Protein AF-A0A925EY69-F1 (afdb_monomer_lite)

Structure (mmCIF, N/CA/C/O backbone):
data_AF-A0A925EY69-F1
#
_entry.id   AF-A0A925EY69-F1
#
loop_
_atom_site.group_PDB
_atom_site.id
_atom_site.type_symbol
_atom_site.label_atom_id
_atom_site.label_alt_id
_atom_site.label_comp_id
_atom_site.label_asym_id
_atom_site.label_entity_id
_atom_site.label_seq_id
_atom_site.pdbx_PDB_ins_code
_atom_site.Cartn_x
_atom_site.Cartn_y
_atom_site.Cartn_z
_atom_site.occupancy
_atom_site.B_iso_or_equiv
_atom_site.auth_seq_id
_atom_site.auth_comp_id
_atom_site.auth_asym_id
_atom_site.auth_atom_id
_atom_site.pdbx_PDB_model_num
ATOM 1 N N . MET A 1 1 ? -0.470 14.391 1.756 1.00 40.06 1 MET A N 1
ATOM 2 C CA . MET A 1 1 ? -1.929 14.458 1.560 1.00 40.06 1 MET A CA 1
ATOM 3 C C . MET A 1 1 ? -2.396 13.038 1.772 1.00 40.06 1 MET A C 1
ATOM 5 O O . MET A 1 1 ? -1.881 12.191 1.065 1.00 40.06 1 MET A O 1
ATOM 9 N N . ALA A 1 2 ? -3.178 12.777 2.815 1.00 42.28 2 ALA A N 1
ATOM 10 C CA . ALA A 1 2 ? -3.787 11.469 3.024 1.00 42.28 2 ALA A CA 1
ATOM 11 C C . ALA A 1 2 ? -5.254 11.635 2.643 1.00 42.28 2 ALA A C 1
ATOM 13 O O . ALA A 1 2 ? -5.931 12.496 3.214 1.00 42.28 2 ALA A O 1
ATOM 14 N N . SER A 1 3 ? -5.700 10.907 1.630 1.00 53.66 3 SER A N 1
ATOM 15 C CA . SER A 1 3 ? -7.123 10.791 1.329 1.00 53.66 3 SER A CA 1
ATOM 16 C C . SER A 1 3 ? -7.769 9.851 2.361 1.00 53.66 3 SER A C 1
ATOM 18 O O . SER A 1 3 ? -7.092 9.045 2.991 1.00 53.66 3 SER A O 1
ATOM 20 N N . SER A 1 4 ? -9.059 10.007 2.633 1.00 53.12 4 SER A N 1
ATOM 21 C CA . SER A 1 4 ? -9.845 9.099 3.479 1.00 53.12 4 SER A CA 1
ATOM 22 C C . SER A 1 4 ? -11.202 8.978 2.818 1.00 53.12 4 SER A C 1
ATOM 24 O O . SER A 1 4 ? -11.806 9.993 2.464 1.00 53.12 4 SER A O 1
ATOM 26 N N . HIS A 1 5 ? -11.681 7.753 2.632 1.00 63.19 5 HIS A N 1
ATOM 27 C CA . HIS A 1 5 ? -12.993 7.509 2.044 1.00 63.19 5 HIS A CA 1
ATOM 28 C C . HIS A 1 5 ? -14.056 7.218 3.105 1.00 63.19 5 HIS A C 1
ATOM 30 O O . HIS A 1 5 ? -15.149 6.739 2.798 1.00 63.19 5 HIS A O 1
ATOM 36 N N . ARG A 1 6 ? -13.778 7.576 4.364 1.00 59.41 6 ARG A N 1
ATOM 37 C CA . ARG A 1 6 ? -14.709 7.464 5.496 1.00 59.41 6 ARG A CA 1
ATOM 38 C C . ARG A 1 6 ? -16.044 8.193 5.280 1.00 59.41 6 ARG A C 1
ATOM 40 O O . ARG A 1 6 ? -16.983 7.995 6.045 1.00 59.41 6 ARG A O 1
ATOM 47 N N . GLU A 1 7 ? -16.144 9.029 4.249 1.00 57.53 7 GLU A N 1
ATOM 48 C CA . GLU A 1 7 ? -17.393 9.643 3.792 1.00 57.53 7 GLU A CA 1
ATOM 49 C C . GLU A 1 7 ? -18.408 8.619 3.241 1.00 57.53 7 GLU A C 1
ATOM 51 O O . GLU A 1 7 ? -19.610 8.887 3.244 1.00 57.53 7 GLU A O 1
ATOM 56 N N . ALA A 1 8 ? -17.969 7.422 2.830 1.00 56.50 8 ALA A N 1
ATOM 57 C CA . ALA A 1 8 ? -18.862 6.337 2.437 1.00 56.50 8 ALA A CA 1
ATOM 58 C C . ALA A 1 8 ? -19.514 5.670 3.674 1.00 56.50 8 ALA A C 1
ATOM 60 O O . ALA A 1 8 ? -18.802 5.192 4.564 1.00 56.50 8 ALA A O 1
ATOM 61 N N . PRO A 1 9 ? -20.859 5.540 3.731 1.00 55.47 9 PRO A N 1
ATOM 62 C CA . PRO A 1 9 ? -21.576 5.053 4.915 1.00 55.47 9 PRO A CA 1
ATOM 63 C C . PRO A 1 9 ? -21.107 3.691 5.443 1.00 55.47 9 PRO A C 1
ATOM 65 O O . PRO A 1 9 ? -21.063 3.494 6.655 1.00 55.47 9 PRO A O 1
ATOM 68 N N . LEU A 1 10 ? -20.721 2.771 4.552 1.00 59.50 10 LEU A N 1
ATOM 69 C CA . LEU A 1 10 ? -20.286 1.416 4.913 1.00 59.50 10 LEU A CA 1
ATOM 70 C C . LEU A 1 10 ? -18.878 1.369 5.526 1.00 59.50 10 LEU A C 1
ATOM 72 O O . LEU A 1 10 ? -18.624 0.522 6.372 1.00 59.50 10 LEU A O 1
ATOM 76 N N . ILE A 1 11 ? -17.992 2.290 5.140 1.00 61.44 11 ILE A N 1
ATOM 77 C CA . ILE A 1 11 ? -16.601 2.345 5.622 1.00 61.44 11 ILE A CA 1
ATOM 78 C C . ILE A 1 11 ? -16.483 3.238 6.863 1.00 61.44 11 ILE A C 1
ATOM 80 O O . ILE A 1 11 ? -15.606 3.044 7.697 1.00 61.44 11 ILE A O 1
ATOM 84 N N . SER A 1 12 ? -17.433 4.160 7.066 1.00 62.97 12 SER A N 1
ATOM 85 C CA . SER A 1 12 ? -17.482 5.023 8.255 1.00 62.97 12 SER A CA 1
ATOM 86 C C . SER A 1 12 ? -17.460 4.266 9.593 1.00 62.97 12 SER A C 1
ATOM 88 O O . SER A 1 12 ? -16.951 4.789 10.585 1.00 62.97 12 SER A O 1
ATOM 90 N N . SER A 1 13 ? -18.002 3.041 9.606 1.00 68.94 13 SER A N 1
ATOM 91 C CA . SER A 1 13 ? -18.093 2.161 10.779 1.00 68.94 13 SER A CA 1
ATOM 92 C C . SER A 1 13 ? -17.028 1.054 10.805 1.00 68.94 13 SER A C 1
ATOM 94 O O . SER A 1 13 ? -16.978 0.305 11.777 1.00 68.94 13 SER A O 1
ATOM 96 N N . ASP A 1 14 ? -16.181 0.960 9.773 1.00 77.38 14 ASP A N 1
ATOM 97 C CA . ASP A 1 14 ? -15.084 -0.008 9.661 1.00 77.38 14 ASP A CA 1
ATOM 98 C C . ASP A 1 14 ? -13.768 0.722 9.318 1.00 77.38 14 ASP A C 1
ATOM 100 O O . ASP A 1 14 ? -13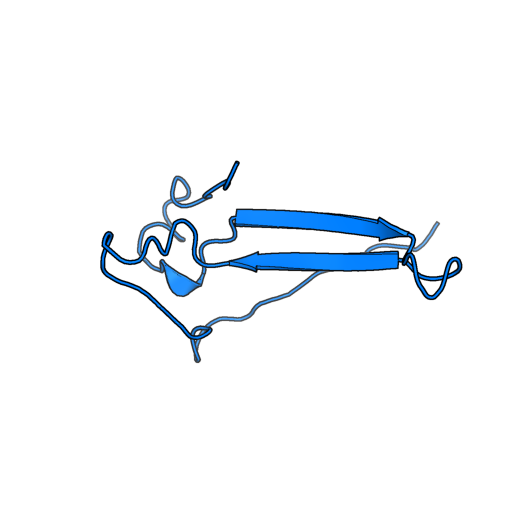.332 0.745 8.165 1.00 77.38 14 ASP A O 1
ATOM 104 N N . PRO A 1 15 ? -13.133 1.378 10.309 1.00 75.62 15 PRO A N 1
ATOM 105 C CA . PRO A 1 15 ? -11.959 2.225 10.080 1.00 75.62 15 PRO A CA 1
ATOM 106 C C . PRO A 1 15 ? -10.747 1.454 9.536 1.00 75.62 15 PRO A C 1
ATOM 108 O O . PRO A 1 15 ? -9.883 2.045 8.895 1.00 75.62 15 PRO A O 1
ATOM 111 N N . LEU A 1 16 ? -10.689 0.138 9.756 1.00 82.69 16 LEU A N 1
ATOM 112 C CA . LEU A 1 16 ? -9.632 -0.730 9.237 1.00 82.69 16 LEU A CA 1
ATOM 113 C C . LEU A 1 16 ? -9.776 -0.989 7.727 1.00 82.69 16 LEU A C 1
ATOM 115 O O . LEU A 1 16 ? -8.806 -1.388 7.078 1.00 82.69 16 LEU A O 1
ATOM 119 N N . ALA A 1 17 ? -10.968 -0.765 7.167 1.00 83.69 17 ALA A N 1
ATOM 120 C CA . ALA A 1 17 ? -11.255 -0.873 5.740 1.00 83.69 17 ALA A CA 1
ATOM 121 C C . ALA A 1 17 ? -11.095 0.465 4.994 1.00 83.69 17 ALA A C 1
ATOM 123 O O . ALA A 1 17 ? -11.285 0.507 3.778 1.00 83.69 17 ALA A O 1
ATOM 124 N N . ASP A 1 18 ? -10.754 1.558 5.690 1.00 81.00 18 ASP A N 1
ATOM 125 C CA . ASP A 1 18 ? -10.616 2.881 5.077 1.00 81.00 18 ASP A CA 1
ATOM 126 C C . ASP A 1 18 ? -9.374 2.940 4.182 1.00 81.00 18 ASP A C 1
ATOM 128 O O . ASP A 1 18 ? -8.241 3.029 4.660 1.00 81.00 18 ASP A O 1
ATOM 132 N N . ASN A 1 19 ? -9.599 2.850 2.870 1.00 80.69 19 ASN A N 1
ATOM 133 C CA . ASN A 1 19 ? -8.579 3.055 1.850 1.00 80.69 19 ASN A CA 1
ATOM 134 C C . ASN A 1 19 ? -8.284 4.550 1.719 1.00 80.69 19 ASN A C 1
ATOM 136 O O . ASN A 1 19 ? -9.197 5.370 1.606 1.00 80.69 19 ASN A O 1
ATOM 140 N N . THR A 1 20 ? -7.001 4.891 1.706 1.00 79.94 20 THR A N 1
ATOM 141 C CA . THR A 1 20 ? -6.560 6.277 1.612 1.00 79.94 20 THR A CA 1
ATOM 142 C C . THR A 1 20 ? -6.174 6.618 0.187 1.00 79.94 20 THR A C 1
ATOM 144 O O . THR A 1 20 ? -6.905 7.320 -0.510 1.00 79.94 20 THR A O 1
ATOM 147 N N . ASP A 1 21 ? -5.040 6.081 -0.251 1.00 83.25 21 ASP A N 1
ATOM 148 C CA . ASP A 1 21 ? -4.401 6.405 -1.512 1.00 83.25 21 ASP A CA 1
ATOM 149 C C . ASP A 1 21 ? -3.899 5.134 -2.216 1.00 83.25 21 ASP A C 1
ATOM 151 O O . ASP A 1 21 ? -3.389 4.197 -1.590 1.00 83.25 21 ASP A O 1
ATOM 155 N N . LEU A 1 22 ? -4.001 5.135 -3.546 1.00 87.62 22 LEU A N 1
ATOM 156 C CA . LEU A 1 22 ? -3.409 4.138 -4.435 1.00 87.62 22 LEU A CA 1
ATOM 157 C C . LEU A 1 22 ? -2.317 4.808 -5.274 1.00 87.62 22 LEU A C 1
ATOM 159 O O . LEU A 1 22 ? -2.567 5.803 -5.954 1.00 87.62 22 LEU A O 1
ATOM 163 N N . TYR A 1 23 ? -1.121 4.229 -5.275 1.00 90.56 23 TYR A N 1
ATOM 164 C CA . TYR A 1 23 ? -0.006 4.656 -6.114 1.00 90.56 23 TYR A CA 1
ATOM 165 C C . TYR A 1 23 ? 0.323 3.562 -7.118 1.00 90.56 23 TYR A C 1
ATOM 167 O O . TYR A 1 23 ? 0.457 2.399 -6.746 1.00 90.56 23 TYR A O 1
ATOM 175 N N . ALA A 1 24 ? 0.504 3.943 -8.379 1.00 94.56 24 ALA A N 1
ATOM 176 C CA . ALA A 1 24 ? 0.970 3.055 -9.433 1.00 94.56 24 ALA A CA 1
ATOM 177 C C . ALA A 1 24 ? 2.053 3.770 -10.241 1.00 94.56 24 ALA A C 1
ATOM 179 O O . ALA A 1 24 ? 1.834 4.863 -10.764 1.00 94.56 24 ALA A O 1
ATOM 180 N N . PHE A 1 25 ? 3.239 3.177 -10.314 1.00 95.31 25 PHE A N 1
ATOM 181 C CA . PHE A 1 25 ? 4.376 3.756 -11.023 1.00 95.31 25 PHE A CA 1
ATOM 182 C C . PHE A 1 25 ? 5.293 2.659 -11.559 1.00 95.31 25 PHE A C 1
ATOM 184 O O . PHE A 1 25 ? 5.304 1.535 -11.059 1.00 95.31 25 PHE A O 1
ATOM 191 N N . ARG A 1 26 ? 6.079 2.979 -12.589 1.00 96.56 26 ARG A N 1
ATOM 192 C CA . ARG A 1 26 ? 7.118 2.070 -13.084 1.00 96.56 26 ARG A CA 1
ATOM 193 C C . ARG A 1 26 ? 8.136 1.810 -11.976 1.00 96.56 26 ARG A C 1
ATOM 195 O O . ARG A 1 26 ? 8.648 2.768 -11.400 1.00 96.56 26 ARG A O 1
ATOM 202 N N . SER A 1 27 ? 8.435 0.542 -11.707 1.00 96.31 27 SER A N 1
ATOM 203 C CA . SER A 1 27 ? 9.379 0.175 -10.655 1.00 96.31 27 SER A CA 1
ATOM 204 C C . SER A 1 27 ? 10.759 0.799 -10.931 1.00 96.31 27 SER A C 1
ATOM 206 O O . SER A 1 27 ? 11.271 0.673 -12.048 1.00 96.31 27 SER A O 1
ATOM 208 N N . PRO A 1 28 ? 11.365 1.491 -9.947 1.00 95.38 28 PRO A N 1
ATOM 209 C CA . PRO A 1 28 ? 12.680 2.109 -10.106 1.00 95.38 28 PRO A CA 1
ATOM 210 C C . PRO A 1 28 ? 13.800 1.066 -10.206 1.00 95.38 28 PRO A C 1
ATOM 212 O O . PRO A 1 28 ? 14.817 1.328 -10.845 1.00 95.38 28 PRO A O 1
ATOM 215 N N . ASP A 1 29 ? 13.591 -0.115 -9.618 1.00 96.00 29 ASP A N 1
ATOM 216 C CA . ASP A 1 29 ? 14.586 -1.187 -9.557 1.00 96.00 29 ASP A CA 1
ATOM 217 C C . ASP A 1 29 ? 14.446 -2.157 -10.742 1.00 96.00 29 ASP A C 1
ATOM 219 O O . ASP A 1 29 ? 15.427 -2.758 -11.181 1.00 96.00 29 ASP A O 1
ATOM 223 N N . ILE A 1 30 ? 13.223 -2.307 -11.273 1.00 96.56 30 ILE A N 1
ATOM 224 C CA . ILE A 1 30 ? 12.898 -3.196 -12.399 1.00 96.56 30 ILE A CA 1
ATOM 225 C C . ILE A 1 30 ? 11.999 -2.447 -13.401 1.00 96.56 30 ILE A C 1
ATOM 227 O O . ILE A 1 30 ? 10.774 -2.539 -13.318 1.00 96.56 30 ILE A O 1
ATOM 231 N N . PRO A 1 31 ? 12.572 -1.720 -14.375 1.00 95.31 31 PRO A N 1
ATOM 232 C CA . PRO A 1 31 ? 11.817 -0.809 -15.244 1.00 95.31 31 PRO A CA 1
ATOM 233 C C . PRO A 1 31 ? 10.710 -1.441 -16.106 1.00 95.31 31 PRO A C 1
ATOM 235 O O . PRO A 1 31 ? 9.824 -0.723 -16.570 1.00 95.31 31 PRO A O 1
ATOM 238 N N . ASP A 1 32 ? 10.733 -2.759 -16.305 1.00 96.81 32 ASP A N 1
ATOM 239 C CA . ASP A 1 32 ? 9.708 -3.497 -17.057 1.00 96.81 32 ASP A CA 1
ATOM 240 C C . ASP A 1 32 ? 8.500 -3.909 -16.191 1.00 96.81 32 ASP A C 1
ATOM 242 O O . ASP A 1 32 ? 7.569 -4.545 -16.682 1.00 96.81 32 ASP A O 1
ATOM 246 N N . MET A 1 33 ? 8.487 -3.549 -14.903 1.00 96.31 33 MET A N 1
ATOM 247 C CA . MET A 1 33 ? 7.388 -3.830 -13.975 1.00 96.31 33 MET A CA 1
ATOM 248 C C . MET A 1 33 ? 6.702 -2.549 -13.492 1.00 96.31 33 MET A C 1
ATOM 250 O O . MET A 1 33 ? 7.305 -1.475 -13.412 1.00 96.31 33 MET A O 1
ATOM 254 N N . ILE A 1 34 ? 5.431 -2.679 -13.110 1.00 95.62 34 ILE A N 1
ATOM 255 C CA . ILE A 1 34 ? 4.681 -1.646 -12.391 1.00 95.62 34 ILE A CA 1
ATOM 256 C C . ILE A 1 34 ? 4.631 -2.021 -10.910 1.00 95.62 34 ILE A C 1
ATOM 258 O O . ILE A 1 34 ? 4.246 -3.135 -10.55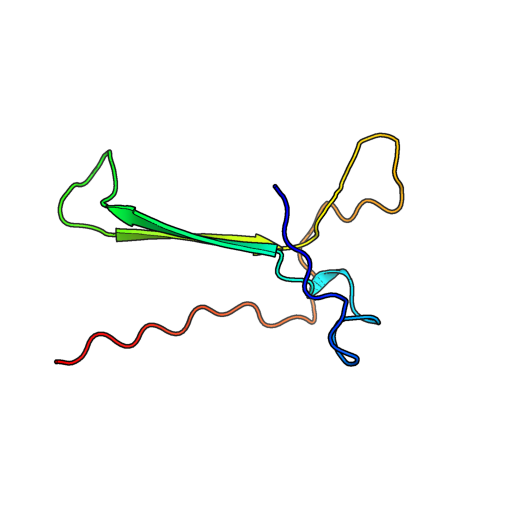9 1.00 95.62 34 ILE A O 1
ATOM 262 N N . THR A 1 35 ? 4.997 -1.078 -10.048 1.00 95.62 35 THR A N 1
ATOM 263 C CA . THR A 1 35 ? 4.787 -1.162 -8.603 1.00 95.62 35 THR A CA 1
ATOM 264 C C . THR A 1 35 ? 3.448 -0.526 -8.272 1.00 95.62 35 THR A C 1
ATOM 266 O O . THR A 1 35 ? 3.197 0.620 -8.650 1.00 95.62 35 THR A O 1
ATOM 269 N N . ILE A 1 36 ? 2.605 -1.262 -7.548 1.00 94.75 36 ILE A N 1
ATOM 270 C CA . ILE A 1 36 ? 1.317 -0.780 -7.048 1.00 94.75 36 ILE A CA 1
ATOM 271 C C . ILE A 1 36 ? 1.342 -0.820 -5.521 1.00 94.75 36 ILE A C 1
ATOM 273 O O . ILE A 1 36 ? 1.728 -1.829 -4.933 1.00 94.75 36 ILE A O 1
ATOM 277 N N . ILE A 1 37 ? 0.934 0.277 -4.885 1.00 92.81 37 ILE A N 1
ATOM 278 C CA . ILE A 1 37 ? 0.864 0.425 -3.429 1.00 92.81 37 ILE A CA 1
ATOM 279 C C . ILE A 1 37 ? -0.532 0.926 -3.078 1.00 92.81 37 ILE A C 1
ATOM 281 O O . ILE A 1 37 ? -0.931 1.986 -3.555 1.00 92.81 37 ILE A O 1
ATOM 285 N N . ALA A 1 38 ? -1.254 0.182 -2.242 1.00 90.81 38 ALA A N 1
ATOM 286 C CA . ALA A 1 38 ? -2.539 0.592 -1.689 1.00 90.81 38 ALA A CA 1
ATOM 287 C C . ALA A 1 38 ? -2.387 0.841 -0.188 1.00 90.81 38 ALA A C 1
ATOM 289 O O . ALA A 1 38 ? -1.969 -0.052 0.552 1.00 90.81 38 ALA A O 1
ATOM 290 N N . ASN A 1 39 ? -2.733 2.048 0.244 1.00 87.56 39 ASN A N 1
ATOM 291 C CA . ASN A 1 39 ? -2.667 2.450 1.637 1.00 87.56 39 ASN A CA 1
ATOM 292 C C . ASN A 1 39 ? -4.049 2.356 2.287 1.00 87.56 39 ASN A C 1
ATOM 294 O O . ASN A 1 39 ? -5.069 2.693 1.686 1.00 87.56 39 ASN A O 1
ATOM 298 N N . TYR A 1 40 ? -4.058 1.933 3.545 1.00 85.19 40 TYR A N 1
ATOM 299 C CA . TYR A 1 40 ? -5.251 1.810 4.373 1.00 85.19 40 TYR A CA 1
ATOM 300 C C . TYR A 1 40 ? -4.960 2.410 5.744 1.00 85.19 40 TYR A C 1
ATOM 302 O O . TYR A 1 40 ? -3.792 2.496 6.121 1.00 85.19 40 TYR A O 1
ATOM 310 N N . ILE A 1 41 ? -6.009 2.786 6.477 1.00 82.12 41 ILE A N 1
ATOM 311 C CA . ILE A 1 41 ? -5.920 3.344 7.835 1.00 82.12 41 ILE A CA 1
ATOM 312 C C . ILE A 1 41 ? -5.240 4.734 7.810 1.00 82.12 41 ILE A C 1
ATOM 314 O O . ILE A 1 41 ? -4.041 4.868 8.066 1.00 82.12 41 ILE A O 1
ATOM 318 N N . PRO A 1 42 ? -5.975 5.808 7.461 1.00 74.81 42 PRO A N 1
ATOM 319 C CA . PRO A 1 42 ? -5.412 7.155 7.433 1.00 74.81 42 PRO A CA 1
ATOM 320 C C . PRO A 1 42 ? -5.066 7.679 8.826 1.00 74.81 42 PRO A C 1
ATOM 322 O O . PRO A 1 42 ? -5.705 7.350 9.819 1.00 74.81 42 PRO A O 1
ATOM 325 N N . ALA A 1 43 ? -4.141 8.641 8.849 1.00 66.50 43 ALA A N 1
ATOM 326 C CA . ALA A 1 43 ? -3.955 9.574 9.960 1.00 66.50 43 ALA A CA 1
ATOM 327 C C . ALA A 1 43 ? -3.569 8.952 11.321 1.00 66.50 43 ALA A C 1
ATOM 329 O O . ALA A 1 43 ? -3.929 9.507 12.359 1.00 66.50 43 ALA A O 1
ATOM 330 N N . GLU A 1 44 ? -2.746 7.896 11.321 1.00 67.56 44 GLU A N 1
ATOM 331 C CA . GLU A 1 44 ? -2.081 7.348 12.519 1.00 67.56 44 GLU A CA 1
ATOM 332 C C . GLU A 1 44 ? -0.994 8.287 13.081 1.00 67.56 44 GLU A C 1
ATOM 334 O O . GLU A 1 44 ? 0.203 7.984 13.123 1.00 67.56 44 GLU A O 1
ATOM 339 N N . LEU A 1 45 ? -1.386 9.498 13.477 1.00 65.50 45 LEU A N 1
ATOM 340 C CA . LEU A 1 45 ? -0.481 10.410 14.162 1.00 65.50 45 LEU A CA 1
ATOM 341 C C . LEU A 1 45 ? -0.180 9.857 15.565 1.00 65.50 45 LEU A C 1
ATOM 343 O O . LEU A 1 45 ? -1.105 9.459 16.270 1.00 65.50 45 LEU A O 1
ATOM 347 N N . PRO A 1 46 ? 1.075 9.918 16.054 1.00 61.94 46 PRO A N 1
ATOM 348 C CA . PRO A 1 46 ? 1.451 9.327 17.344 1.00 61.94 46 PRO A CA 1
ATOM 349 C C . PRO A 1 46 ? 0.606 9.783 18.547 1.00 61.94 46 PRO A C 1
ATOM 351 O O . PRO A 1 46 ? 0.501 9.065 19.535 1.00 61.94 46 PRO A O 1
ATOM 354 N N . PHE A 1 47 ? 0.014 10.979 18.472 1.00 69.12 47 PHE A N 1
ATOM 355 C CA . PHE A 1 47 ? -0.835 11.576 19.509 1.00 69.12 47 PHE A CA 1
ATOM 356 C C . PHE A 1 47 ? -2.339 11.548 19.176 1.00 69.12 47 PHE A C 1
ATOM 358 O O . PHE A 1 47 ? -3.152 11.950 20.007 1.00 69.12 47 PHE A O 1
ATOM 365 N N . GLY A 1 48 ? -2.717 11.120 17.969 1.00 62.88 48 GLY A N 1
ATOM 366 C CA . GLY A 1 48 ? -4.098 11.033 17.502 1.00 62.88 48 GLY A C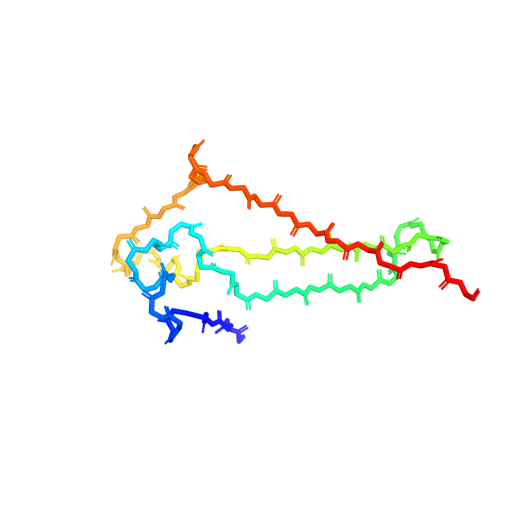A 1
ATOM 367 C C . GLY A 1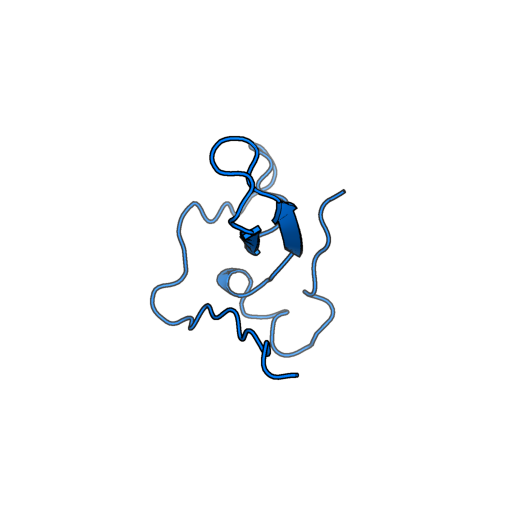 48 ? -4.582 9.593 17.577 1.00 62.88 48 GLY A C 1
ATOM 368 O O . GLY A 1 48 ? -4.519 8.876 16.593 1.00 62.88 48 GLY A O 1
ATOM 369 N N . GLY A 1 49 ? -5.022 9.148 18.754 1.00 63.84 49 GLY A N 1
ATOM 370 C CA . GLY A 1 49 ? -5.634 7.824 18.882 1.00 63.84 49 GLY A CA 1
ATOM 371 C C . GLY A 1 49 ? -7.040 7.761 18.260 1.00 63.84 49 GLY A C 1
ATOM 372 O O . GLY A 1 49 ? -7.664 8.809 18.065 1.00 63.84 49 GLY A O 1
ATOM 373 N N . PRO A 1 50 ? -7.595 6.553 18.046 1.00 60.84 50 PRO A N 1
ATOM 374 C CA . PRO A 1 50 ? -6.958 5.234 18.154 1.00 60.84 50 PRO A CA 1
ATOM 375 C C . PRO A 1 50 ? -6.037 4.924 16.958 1.00 60.84 50 PRO A C 1
ATOM 377 O O . PRO A 1 50 ? -6.411 5.168 15.818 1.00 60.84 50 PRO A O 1
ATOM 380 N N . ASN A 1 51 ? -4.859 4.354 17.235 1.00 67.44 51 ASN A N 1
ATOM 381 C CA . ASN A 1 51 ? -3.963 3.818 16.206 1.00 67.44 51 ASN A CA 1
ATOM 382 C C . ASN A 1 51 ? -4.261 2.329 15.998 1.00 67.44 51 ASN A C 1
ATOM 384 O O . ASN A 1 51 ? -4.407 1.572 16.963 1.00 67.44 51 ASN A O 1
ATOM 388 N N . TYR A 1 52 ? -4.320 1.925 14.743 1.00 70.81 52 TYR A N 1
ATOM 389 C CA . TYR A 1 52 ? -4.539 0.577 14.266 1.00 70.81 52 TYR A CA 1
ATOM 390 C C . TYR A 1 52 ? -3.302 0.087 13.501 1.00 70.81 52 TYR A C 1
ATOM 392 O O . TYR A 1 52 ? -3.251 0.084 12.276 1.00 70.81 52 TYR A O 1
ATOM 400 N N . TYR A 1 53 ? -2.315 -0.417 14.238 1.00 69.31 53 TYR A N 1
ATOM 401 C CA . TYR A 1 53 ? -1.033 -0.859 13.674 1.00 69.31 53 TYR A CA 1
ATOM 402 C C . TYR A 1 53 ? -1.095 -2.147 12.829 1.00 69.31 53 TYR A C 1
ATOM 404 O O . TYR A 1 53 ? -0.055 -2.698 12.466 1.00 69.31 53 TYR A O 1
ATOM 412 N N . SER A 1 54 ? -2.285 -2.684 12.563 1.00 80.75 54 SER A N 1
ATOM 413 C CA . SER A 1 54 ? -2.473 -3.957 11.869 1.00 80.75 54 SER A CA 1
ATOM 414 C C . SER A 1 54 ? -3.661 -3.911 10.920 1.00 80.75 54 SER A C 1
ATOM 416 O O . SER A 1 54 ? -4.675 -3.279 11.209 1.00 80.75 54 SER A O 1
ATOM 418 N N . PHE A 1 55 ? -3.570 -4.677 9.834 1.00 84.00 55 PHE A N 1
ATOM 419 C CA . PHE A 1 55 ? -4.716 -4.966 8.978 1.00 84.00 55 PHE A CA 1
ATOM 420 C C . PHE A 1 55 ? -5.820 -5.688 9.758 1.00 84.00 55 PHE A C 1
ATOM 422 O O . PHE A 1 55 ? -5.539 -6.478 10.663 1.00 84.00 55 PHE A O 1
ATOM 429 N N . GLY A 1 56 ? -7.078 -5.428 9.401 1.00 85.38 56 GLY A N 1
ATOM 430 C CA . GLY A 1 56 ? -8.204 -6.137 9.997 1.00 85.38 56 GLY A CA 1
ATOM 431 C C . GLY A 1 56 ? -8.263 -7.587 9.526 1.00 85.38 56 GLY A C 1
ATOM 432 O O . GLY A 1 56 ? -8.184 -7.867 8.334 1.00 85.38 56 GLY A O 1
ATOM 433 N N . GLU A 1 57 ? -8.447 -8.518 10.461 1.00 87.38 57 GLU A N 1
ATOM 434 C CA . GLU A 1 57 ? -8.476 -9.960 10.167 1.00 87.38 57 GLU A CA 1
ATOM 435 C C . GLU A 1 57 ? -9.734 -10.403 9.399 1.00 87.38 57 GLU A C 1
ATOM 437 O O . GLU A 1 57 ? -9.739 -11.453 8.765 1.00 87.38 57 GLU A O 1
ATOM 442 N N . ASN A 1 58 ? -10.797 -9.591 9.429 1.00 88.12 58 ASN A N 1
ATOM 443 C CA . ASN A 1 58 ? -12.080 -9.867 8.771 1.00 88.12 58 ASN A CA 1
ATOM 444 C C . ASN A 1 58 ? -12.347 -8.932 7.579 1.00 88.12 58 ASN A C 1
ATOM 446 O O . ASN A 1 58 ? -13.502 -8.679 7.238 1.00 88.12 58 ASN A O 1
ATOM 450 N N . ILE A 1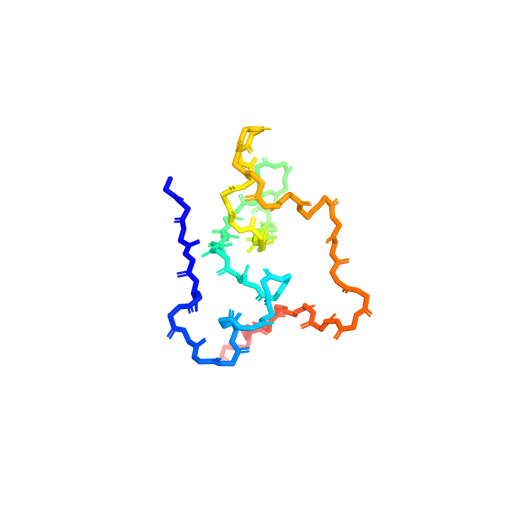 59 ? -11.289 -8.404 6.960 1.00 86.69 59 ILE A N 1
ATOM 451 C CA . ILE A 1 59 ? -11.378 -7.474 5.831 1.00 86.69 59 ILE A CA 1
ATOM 452 C C . ILE A 1 59 ? -10.687 -8.088 4.620 1.00 86.69 59 ILE A C 1
ATOM 454 O O . ILE A 1 59 ? -9.604 -8.664 4.711 1.00 86.69 59 ILE A O 1
ATOM 458 N N . ARG A 1 60 ? -11.329 -7.960 3.459 1.00 89.56 60 ARG A N 1
ATOM 459 C CA . ARG A 1 60 ? -10.787 -8.406 2.177 1.00 89.56 60 ARG A CA 1
ATOM 460 C C . ARG A 1 60 ? -10.184 -7.209 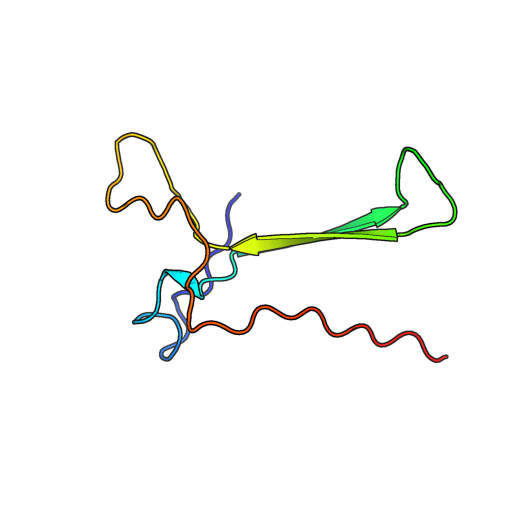1.445 1.00 89.56 60 ARG A C 1
ATOM 462 O O . ARG A 1 60 ? -10.917 -6.383 0.912 1.00 89.56 60 ARG A O 1
ATOM 469 N N . TYR A 1 61 ? -8.856 -7.139 1.420 1.00 88.94 61 TYR A N 1
ATOM 470 C CA . TYR A 1 61 ? -8.100 -6.117 0.695 1.00 88.94 61 TYR A CA 1
ATOM 471 C C . TYR A 1 61 ? -7.722 -6.642 -0.690 1.00 88.94 61 TYR A C 1
ATOM 473 O O . TYR A 1 61 ? -7.003 -7.635 -0.796 1.00 88.94 61 TYR A O 1
ATOM 481 N N . GLU A 1 62 ? -8.196 -5.993 -1.753 1.00 91.75 62 GLU A N 1
ATOM 482 C CA . GLU A 1 62 ? -7.940 -6.433 -3.126 1.00 91.75 62 GLU A CA 1
ATOM 483 C C . GLU A 1 62 ? -7.590 -5.281 -4.053 1.00 91.75 62 GLU A C 1
ATOM 485 O O . GLU A 1 62 ? -8.084 -4.166 -3.910 1.00 91.75 62 GLU A O 1
ATOM 490 N N . ILE A 1 63 ? -6.759 -5.595 -5.043 1.00 90.62 63 ILE A N 1
ATOM 491 C CA . ILE A 1 63 ? -6.482 -4.736 -6.187 1.00 90.62 63 ILE A CA 1
ATOM 492 C C . ILE A 1 63 ? -6.890 -5.537 -7.414 1.00 90.62 63 ILE A C 1
ATOM 494 O O . ILE A 1 63 ? -6.330 -6.599 -7.683 1.00 90.62 63 ILE A O 1
ATOM 498 N N . HIS A 1 64 ? -7.897 -5.054 -8.133 1.00 92.38 64 HIS A N 1
ATOM 499 C CA . HIS A 1 64 ? -8.330 -5.664 -9.386 1.00 92.38 64 HIS A CA 1
ATOM 500 C C . HIS A 1 64 ? -7.627 -4.929 -10.523 1.00 92.38 64 HIS A C 1
ATOM 502 O O . HIS A 1 64 ? -7.702 -3.705 -10.607 1.00 92.38 64 HIS A O 1
ATOM 508 N N . ILE A 1 65 ? -6.903 -5.675 -11.354 1.00 91.12 65 ILE A N 1
ATOM 509 C CA . ILE A 1 65 ? -6.153 -5.132 -12.487 1.00 91.12 65 ILE A CA 1
ATOM 510 C C . ILE A 1 65 ? -6.803 -5.657 -13.751 1.00 91.12 65 ILE A C 1
ATOM 512 O O . ILE A 1 65 ? -6.802 -6.865 -13.988 1.00 91.12 65 ILE A O 1
ATOM 516 N N . ASP A 1 66 ? -7.317 -4.732 -14.547 1.00 92.06 66 ASP A N 1
ATOM 517 C CA . ASP A 1 66 ? -7.716 -5.002 -15.914 1.00 92.06 66 ASP A CA 1
ATOM 518 C C . ASP A 1 66 ? -6.596 -4.535 -16.850 1.00 92.06 66 ASP A C 1
ATOM 520 O O . ASP A 1 66 ? -6.177 -3.376 -16.805 1.00 92.06 66 ASP A O 1
ATOM 524 N N . ASN A 1 67 ? -6.027 -5.475 -17.597 1.00 88.56 67 ASN A N 1
ATOM 525 C CA . ASN A 1 67 ? -4.889 -5.250 -18.490 1.00 88.56 67 ASN A CA 1
ATOM 526 C C . ASN A 1 67 ? -4.987 -6.146 -19.731 1.00 88.56 67 ASN A C 1
ATOM 528 O O . ASN A 1 67 ? -3.970 -6.545 -20.307 1.00 88.56 67 ASN A O 1
ATOM 532 N N . ASP A 1 68 ? -6.207 -6.514 -20.113 1.00 87.12 68 ASP A N 1
ATOM 533 C CA . ASP A 1 68 ? -6.443 -6.886 -21.494 1.00 87.12 68 ASP A CA 1
ATOM 534 C C . ASP A 1 68 ? -6.581 -5.614 -22.357 1.00 87.12 68 ASP A C 1
ATOM 536 O O . ASP A 1 68 ? -6.742 -4.498 -21.857 1.00 87.12 68 ASP A O 1
ATOM 540 N N . ALA A 1 69 ? -6.333 -5.771 -23.657 1.00 68.12 69 ALA A N 1
ATOM 541 C CA . ALA A 1 69 ? -6.311 -4.696 -24.647 1.00 68.12 69 ALA A CA 1
ATOM 542 C C . ALA A 1 69 ? -7.317 -4.978 -25.761 1.00 68.12 69 ALA A C 1
ATOM 544 O O . ALA A 1 69 ? -7.499 -6.175 -26.092 1.00 68.12 69 ALA A O 1
#

pLDDT: mean 78.74, std 14.9, range [40.06, 96.81]

Secondary structure (DSSP, 8-state):
-----TTSTTTTT-GGG-EEEEEEEE-SS-TTSEEEEEEES----TTSSPP--S--TT-----------

Sequence (69 aa):
MASSHREAPLISSDPLADNTDLYAFRSPDIPDMITIIANYIPAELPFGGPNYYSFGENIRYEIHIDNDA

Foldseek 3Di:
DWAWPCVDPVCVVPQLQTKTDWDWDQDPVHRVDIDIDTDGRPDVDPPDDDDDPDHDPPDDDDDDDDDDD

Radius of gyration: 14.66 Å; chains: 1; bounding box: 36×24×44 Å